Protein AF-A0A5Y5LZC9-F1 (afdb_monomer)

Secondary structure (DSSP, 8-state):
---------HHHHHTTTHHHHGGGGG-SSHHHHHHHHHHHTT-S-----S---S--TTS-SS-TT-TT-TTTTTTTS--EEEEPTTSSSEEEE-HHHHHHHHHHHHHHHH-

Solvent-accessible surface area (backbone atoms only — not comparable to full-atom values): 7022 Å² total; per-residue (Å²): 139,86,80,94,69,94,72,90,59,68,65,51,56,72,74,47,42,47,84,82,49,53,73,55,82,78,43,96,43,72,65,47,31,52,49,50,52,41,41,75,69,65,56,86,79,82,85,88,74,91,79,70,59,44,40,46,98,87,51,31,53,45,58,83,84,39,94,76,43,20,50,65,56,48,80,76,55,70,77,40,82,42,70,31,90,91,67,80,48,77,36,41,27,33,70,68,37,51,52,51,50,52,52,47,54,54,47,64,74,74,99

Mean predicted aligned error: 6.07 Å

Structure (mmCIF, N/CA/C/O backbone):
data_AF-A0A5Y5LZC9-F1
#
_entry.id   AF-A0A5Y5LZC9-F1
#
loop_
_atom_site.group_PDB
_atom_site.id
_atom_site.type_symbol
_atom_site.label_atom_id
_atom_site.label_alt_id
_atom_site.label_comp_id
_atom_site.label_asym_id
_atom_site.label_entity_id
_atom_site.label_seq_id
_atom_site.pdbx_PDB_ins_code
_atom_site.Cartn_x
_atom_site.Cartn_y
_atom_site.Cartn_z
_atom_site.occupancy
_atom_site.B_iso_or_equiv
_atom_site.auth_seq_id
_atom_site.auth_comp_id
_atom_site.auth_asym_id
_atom_site.auth_atom_id
_atom_site.pdbx_PDB_model_num
ATOM 1 N N . LYS A 1 1 ? 2.024 27.133 -6.210 1.00 41.50 1 LYS A N 1
ATOM 2 C CA . LYS A 1 1 ? 2.087 25.761 -5.647 1.00 41.50 1 LYS A CA 1
ATOM 3 C C . LYS A 1 1 ? 1.143 25.723 -4.452 1.00 41.50 1 LYS A C 1
ATOM 5 O O . LYS A 1 1 ? 1.360 26.502 -3.535 1.00 41.50 1 LYS A O 1
ATOM 10 N N . TYR A 1 2 ? 0.089 24.912 -4.493 1.00 60.69 2 TYR A N 1
ATOM 11 C CA . TYR A 1 2 ? -0.819 24.710 -3.359 1.00 60.69 2 TYR A CA 1
ATOM 12 C C . TYR A 1 2 ? -0.505 23.354 -2.725 1.00 60.69 2 TYR A C 1
ATOM 14 O O . TYR A 1 2 ? -0.238 22.400 -3.452 1.00 60.69 2 TYR A O 1
ATOM 22 N N . LEU A 1 3 ? -0.499 23.286 -1.395 1.00 52.50 3 LEU A N 1
ATOM 23 C CA . LEU A 1 3 ? -0.326 22.048 -0.639 1.00 52.50 3 LEU A CA 1
ATOM 24 C C . LEU A 1 3 ? -1.651 21.742 0.058 1.00 52.50 3 LEU A C 1
ATOM 26 O O . LEU A 1 3 ? -2.116 22.535 0.877 1.00 52.50 3 LEU A O 1
ATOM 30 N N . ILE A 1 4 ? -2.273 20.617 -0.287 1.00 62.81 4 ILE A N 1
ATOM 31 C CA . ILE A 1 4 ? -3.458 20.135 0.421 1.00 62.81 4 ILE A CA 1
ATOM 32 C C . ILE A 1 4 ? -2.963 19.508 1.719 1.00 62.81 4 ILE A C 1
ATOM 34 O O . ILE A 1 4 ? -2.237 18.519 1.699 1.00 62.81 4 ILE A O 1
ATOM 38 N N . MET A 1 5 ? -3.340 20.106 2.844 1.00 54.44 5 MET A N 1
ATOM 39 C CA . MET A 1 5 ? -3.054 19.566 4.166 1.00 54.44 5 MET A CA 1
ATOM 40 C C . MET A 1 5 ? -4.348 19.088 4.825 1.00 54.44 5 MET A C 1
ATOM 42 O O . MET A 1 5 ? -5.372 19.772 4.713 1.00 54.44 5 MET A O 1
ATOM 46 N N . PRO A 1 6 ? -4.325 17.952 5.544 1.00 62.50 6 PRO A N 1
ATOM 47 C CA . PRO A 1 6 ? -5.466 17.528 6.339 1.00 62.50 6 PRO A CA 1
ATOM 48 C C . PRO A 1 6 ? -5.807 18.608 7.374 1.00 62.50 6 PRO A C 1
ATOM 50 O O . PRO A 1 6 ? -4.985 18.992 8.205 1.00 62.50 6 PRO A O 1
ATOM 53 N N . ARG A 1 7 ? -7.037 19.128 7.301 1.00 70.06 7 ARG A N 1
ATOM 54 C CA . ARG A 1 7 ? -7.554 20.132 8.233 1.00 70.06 7 ARG A CA 1
ATOM 55 C C . ARG A 1 7 ? -8.235 19.432 9.398 1.00 70.06 7 ARG A C 1
ATOM 57 O O . ARG A 1 7 ? -9.169 18.660 9.200 1.00 70.06 7 ARG A O 1
ATOM 64 N N . TYR A 1 8 ? -7.825 19.766 10.616 1.00 67.69 8 TYR A N 1
ATOM 65 C CA . TYR A 1 8 ? -8.528 19.332 11.818 1.00 67.69 8 TYR A CA 1
ATOM 66 C C . TYR A 1 8 ? -9.910 20.006 11.861 1.00 67.69 8 TYR A C 1
ATOM 68 O O . TYR A 1 8 ? -10.013 21.228 11.989 1.00 67.69 8 TYR A O 1
ATOM 76 N N . LEU A 1 9 ? -10.979 19.230 11.675 1.00 74.12 9 LEU A N 1
ATOM 77 C CA . LEU A 1 9 ? -12.356 19.728 11.722 1.00 74.12 9 LEU A CA 1
ATOM 78 C C . LEU A 1 9 ? -12.917 19.571 13.141 1.00 74.12 9 LEU A C 1
ATOM 80 O O . LEU A 1 9 ? -12.672 18.567 13.804 1.00 74.12 9 LEU A O 1
ATOM 84 N N . TYR A 1 10 ? -13.716 20.538 13.600 1.00 78.50 10 TYR A N 1
ATOM 85 C CA . TYR A 1 10 ? -14.362 20.472 14.920 1.00 78.50 10 TYR A CA 1
ATOM 86 C C . TYR A 1 10 ? -15.437 19.381 15.011 1.00 78.50 10 TYR A C 1
ATOM 88 O O . TYR A 1 10 ? -15.692 18.850 16.089 1.00 78.50 10 TYR A O 1
ATOM 96 N N . PHE A 1 11 ? -16.048 19.015 13.882 1.00 79.19 11 PHE A N 1
ATOM 97 C CA . PHE A 1 11 ? -17.139 18.045 13.841 1.00 79.19 11 PHE A CA 1
ATOM 98 C C . PHE A 1 11 ? -16.730 16.643 14.349 1.00 79.19 11 PHE A C 1
ATOM 100 O O . PHE A 1 11 ? -17.377 16.166 15.279 1.00 79.19 11 PHE A O 1
ATOM 107 N N . PRO A 1 12 ? -15.630 16.011 13.880 1.00 74.44 12 PRO A N 1
ATOM 108 C CA . PRO A 1 12 ? -15.127 14.754 14.450 1.00 74.44 12 PRO A CA 1
ATOM 109 C C . PRO A 1 12 ? -14.858 14.786 15.962 1.00 74.44 12 PRO A C 1
ATOM 111 O O . PRO A 1 12 ? -15.115 13.799 16.655 1.00 74.44 12 PRO A O 1
ATOM 114 N N . ILE A 1 13 ? -14.392 15.926 16.486 1.00 75.38 13 ILE A N 1
ATOM 115 C CA . ILE A 1 13 ? -14.174 16.126 17.927 1.00 75.38 13 ILE A CA 1
ATOM 116 C C . ILE A 1 13 ? -15.508 16.083 18.671 1.00 75.38 13 ILE A C 1
ATOM 118 O O . ILE A 1 13 ? -15.635 15.384 19.676 1.00 75.38 13 ILE A O 1
ATOM 122 N N . TYR A 1 14 ? -16.501 16.810 18.156 1.00 80.19 14 TYR A N 1
ATOM 123 C CA . TYR A 1 14 ? -17.828 16.926 18.751 1.00 80.19 14 TYR A CA 1
ATOM 124 C C . TYR A 1 14 ? -18.526 15.565 18.874 1.00 80.19 14 TYR A C 1
ATOM 126 O O . TYR A 1 14 ? -19.004 15.216 19.952 1.00 80.19 14 TYR A O 1
ATOM 134 N N . ILE A 1 15 ? -18.494 14.746 17.817 1.00 82.12 15 ILE A N 1
ATOM 135 C CA . ILE A 1 15 ? -19.049 13.381 17.853 1.00 82.12 15 ILE A CA 1
ATOM 136 C C . ILE A 1 15 ? -18.100 12.347 18.481 1.00 82.12 15 ILE A C 1
ATOM 138 O O . ILE A 1 15 ? -18.361 11.147 18.429 1.00 82.12 15 ILE A O 1
ATOM 142 N N . LYS A 1 16 ? -17.005 12.799 19.109 1.00 76.88 16 LYS A N 1
ATOM 143 C CA . LYS A 1 16 ? -16.010 11.974 19.814 1.00 76.88 16 LYS A CA 1
ATOM 144 C C . LYS A 1 16 ? -15.377 10.878 18.948 1.00 76.88 16 LYS A C 1
ATOM 146 O O . LYS A 1 16 ? -14.853 9.904 19.493 1.00 76.88 16 LYS A O 1
ATOM 151 N N . LEU A 1 17 ? -15.347 11.052 17.622 1.00 73.88 17 LEU A N 1
ATOM 152 C CA . LEU A 1 17 ? -14.675 10.123 16.705 1.00 73.88 17 LEU A CA 1
ATOM 153 C C . LEU A 1 17 ? -13.192 9.998 17.046 1.00 73.88 17 LEU A C 1
ATOM 155 O O . LEU A 1 17 ? -12.640 8.908 16.952 1.00 73.88 17 LEU A O 1
ATOM 159 N N . ASN A 1 18 ? -12.565 11.073 17.530 1.00 69.75 18 ASN A N 1
ATOM 160 C CA . ASN A 1 18 ? -11.161 11.081 17.938 1.00 69.75 18 ASN A CA 1
ATOM 161 C C . ASN A 1 18 ? -10.841 9.946 18.921 1.00 69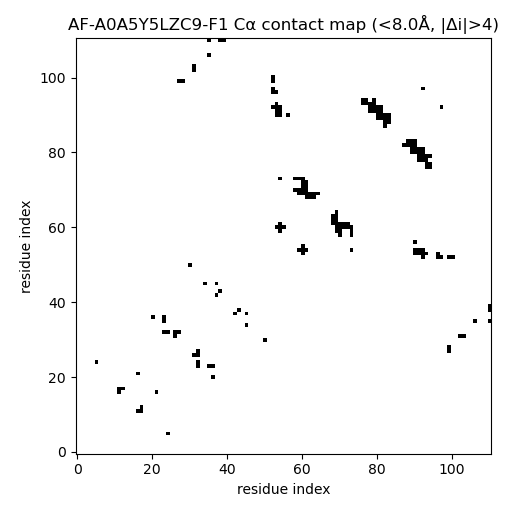.75 18 ASN A C 1
ATOM 163 O O . ASN A 1 18 ? -9.798 9.324 18.807 1.00 69.75 18 ASN A O 1
ATOM 167 N N . LYS A 1 19 ? -11.744 9.607 19.852 1.00 71.06 19 LYS A N 1
ATOM 168 C CA . LYS A 1 19 ? -11.493 8.528 20.822 1.00 71.06 19 LYS A CA 1
ATOM 169 C C . LYS A 1 19 ? -11.157 7.191 20.142 1.00 71.06 19 LYS A C 1
ATOM 171 O O . LYS A 1 19 ? -10.381 6.418 20.690 1.00 71.06 19 LYS A O 1
ATOM 176 N N . TYR A 1 20 ? -11.731 6.939 18.967 1.00 68.31 20 TYR A N 1
ATOM 177 C CA . TYR A 1 20 ? -11.590 5.680 18.236 1.00 68.31 20 TYR A CA 1
ATOM 178 C C . TYR A 1 20 ? -10.710 5.809 16.985 1.00 68.31 20 TYR A C 1
ATOM 180 O O . TYR A 1 20 ? -10.072 4.845 16.586 1.00 68.31 20 TYR A O 1
ATOM 188 N N . PHE A 1 21 ? -10.634 7.004 16.394 1.00 70.94 21 PHE A N 1
ATOM 189 C CA . PHE A 1 21 ? -10.056 7.235 15.069 1.00 70.94 21 PHE A CA 1
ATOM 190 C C . PHE A 1 21 ? -8.904 8.236 15.048 1.00 70.94 21 PHE A C 1
ATOM 192 O O . PHE A 1 21 ? -8.429 8.577 13.967 1.00 70.94 21 PHE A O 1
ATOM 199 N N . TYR A 1 22 ? -8.432 8.700 16.212 1.00 68.25 22 TYR A N 1
ATOM 200 C CA . TYR A 1 22 ? -7.313 9.644 16.295 1.00 68.25 22 TYR A CA 1
ATOM 201 C C . TYR A 1 22 ? -6.130 9.151 15.455 1.00 68.25 22 TYR A C 1
ATOM 203 O O . TYR A 1 22 ? -5.654 9.880 14.616 1.00 68.25 22 TYR A O 1
ATOM 211 N N . PHE A 1 23 ? -5.735 7.883 15.495 1.00 66.12 23 PHE A N 1
ATOM 212 C CA . PHE A 1 23 ? -4.558 7.443 14.732 1.00 66.12 23 PHE A CA 1
ATOM 213 C C . PHE A 1 23 ? -4.702 7.441 13.191 1.00 66.12 23 PHE A C 1
ATOM 215 O O . PHE A 1 23 ? -3.683 7.309 12.515 1.00 66.12 23 PHE A O 1
ATOM 222 N N . LEU A 1 24 ? -5.900 7.642 12.614 1.00 68.44 24 LEU A N 1
ATOM 223 C CA . LEU A 1 24 ? -6.072 7.685 11.150 1.00 68.44 24 LEU A CA 1
ATOM 224 C C . LEU A 1 24 ? -5.331 8.857 10.481 1.00 68.44 24 LEU A C 1
ATOM 226 O O . LEU A 1 24 ? -5.016 8.761 9.301 1.00 68.44 24 LEU A O 1
ATOM 230 N N . TYR A 1 25 ? -5.011 9.946 11.196 1.00 67.62 25 TYR A N 1
ATOM 231 C CA . TYR A 1 25 ? -4.284 11.075 10.588 1.00 67.62 25 TYR A CA 1
ATOM 232 C C . TYR A 1 25 ? -2.777 10.819 10.400 1.00 67.62 25 TYR A C 1
ATOM 234 O O . TYR A 1 25 ? -2.116 11.606 9.730 1.00 67.62 25 TYR A O 1
ATOM 242 N N . ASN A 1 26 ? -2.228 9.744 10.980 1.00 74.75 26 ASN A N 1
ATOM 243 C CA . ASN A 1 26 ? -0.791 9.432 10.957 1.00 74.75 26 ASN A CA 1
ATOM 244 C C . ASN A 1 26 ? -0.408 8.355 9.935 1.00 74.75 26 ASN A C 1
ATOM 246 O O . ASN A 1 26 ? 0.703 7.827 9.972 1.00 74.75 26 ASN A O 1
ATOM 250 N N . THR A 1 27 ? -1.317 7.987 9.038 1.00 84.56 27 THR A N 1
ATOM 251 C CA . THR A 1 27 ? -1.035 6.974 8.023 1.00 84.56 27 THR A CA 1
ATOM 252 C C . THR A 1 27 ? -0.447 7.611 6.762 1.00 84.56 27 THR A C 1
ATOM 254 O O . THR A 1 27 ? -0.993 8.604 6.282 1.00 84.56 27 THR A O 1
ATOM 257 N N . PRO A 1 28 ? 0.623 7.044 6.179 1.00 89.00 28 PRO A N 1
ATOM 258 C CA . PRO A 1 28 ? 1.377 7.678 5.092 1.00 89.00 28 PRO A CA 1
ATOM 259 C C . PRO A 1 28 ? 0.668 7.626 3.729 1.00 89.00 28 PRO A C 1
ATOM 261 O O . PRO A 1 28 ? 1.060 8.335 2.809 1.00 89.00 28 PRO A O 1
ATOM 264 N N . SER A 1 29 ? -0.372 6.798 3.576 1.00 90.06 29 SER A N 1
ATOM 265 C CA . SER A 1 29 ? -1.209 6.769 2.373 1.00 90.06 29 SER A CA 1
ATOM 266 C C . SER A 1 29 ? -2.643 6.348 2.698 1.00 90.06 29 SER A C 1
ATOM 268 O O . SER A 1 29 ? -2.923 5.815 3.777 1.00 90.06 29 SER A O 1
ATOM 270 N N . VAL A 1 30 ? -3.549 6.544 1.736 1.00 89.44 30 VAL A N 1
ATOM 271 C CA . VAL A 1 30 ? -4.965 6.158 1.855 1.00 89.44 30 VAL A CA 1
ATOM 272 C C . VAL A 1 30 ? -5.119 4.657 2.119 1.00 89.44 30 VAL A C 1
ATOM 274 O O . VAL A 1 30 ? -5.963 4.268 2.917 1.00 89.44 30 VAL A O 1
ATOM 277 N N . ALA A 1 31 ? -4.266 3.811 1.538 1.00 93.12 31 ALA A N 1
ATOM 278 C CA . ALA A 1 31 ? -4.329 2.365 1.742 1.00 93.12 31 ALA A CA 1
ATOM 279 C C . ALA A 1 31 ? -4.037 1.947 3.190 1.00 93.12 31 ALA A C 1
ATOM 281 O O . ALA A 1 31 ? -4.741 1.110 3.752 1.00 93.12 31 ALA A O 1
ATOM 282 N N . HIS A 1 32 ? -3.044 2.578 3.821 1.00 93.25 32 HIS A N 1
ATOM 283 C CA . HIS A 1 32 ? -2.738 2.363 5.236 1.00 93.25 32 HIS A CA 1
ATOM 284 C C . HIS A 1 32 ? -3.895 2.805 6.131 1.00 93.25 32 HIS A C 1
ATOM 286 O O . HIS A 1 32 ? -4.246 2.099 7.075 1.00 93.25 32 HIS A O 1
ATOM 292 N N . MET A 1 33 ? -4.512 3.949 5.816 1.00 91.38 33 MET A N 1
ATOM 293 C CA . MET A 1 33 ? -5.701 4.435 6.516 1.00 91.38 33 MET A CA 1
ATOM 294 C C . MET A 1 33 ? -6.853 3.430 6.410 1.00 91.38 33 MET A C 1
ATOM 296 O O . MET A 1 33 ? -7.465 3.088 7.421 1.00 91.38 33 MET A O 1
ATOM 300 N N . SER A 1 34 ? -7.121 2.919 5.205 1.00 92.12 34 SER A N 1
ATOM 301 C CA . SER A 1 34 ? -8.167 1.925 4.946 1.00 92.12 34 SER A CA 1
ATOM 302 C C . SER A 1 34 ? -7.913 0.605 5.673 1.00 92.12 34 SER A C 1
ATOM 304 O O . SER A 1 34 ? -8.838 0.059 6.281 1.00 92.12 34 SER A O 1
ATOM 306 N N . TYR A 1 35 ? -6.673 0.106 5.661 1.00 93.19 35 TYR A N 1
ATOM 307 C CA . TYR A 1 35 ? -6.302 -1.090 6.416 1.00 93.19 35 TYR A CA 1
ATOM 308 C C . TYR A 1 35 ? -6.505 -0.867 7.920 1.00 93.19 35 TYR A C 1
ATOM 310 O O . TYR A 1 35 ? -7.186 -1.655 8.575 1.00 93.19 35 TYR A O 1
ATOM 318 N N . PHE A 1 36 ? -5.992 0.241 8.459 1.00 90.75 36 PHE A N 1
ATOM 319 C CA . PHE A 1 36 ? -6.104 0.538 9.883 1.00 90.75 36 PHE A CA 1
ATOM 320 C C . PHE A 1 36 ? -7.555 0.665 10.341 1.00 90.75 36 PHE A C 1
ATOM 322 O O . PHE A 1 36 ? -7.934 0.108 11.368 1.00 90.75 36 PHE A O 1
ATOM 329 N N . LEU A 1 37 ? -8.387 1.349 9.553 1.00 90.25 37 LEU A N 1
ATOM 330 C CA . LEU A 1 37 ? -9.821 1.440 9.801 1.00 90.25 37 LEU A CA 1
ATOM 331 C C . LEU A 1 37 ? -10.475 0.052 9.811 1.00 90.25 37 LEU A C 1
ATOM 333 O O . LEU A 1 37 ? -11.261 -0.249 10.706 1.00 90.25 37 LEU A O 1
ATOM 337 N N . SER A 1 38 ? -10.121 -0.808 8.855 1.00 93.06 38 SER A N 1
ATOM 338 C CA . SER A 1 38 ? -10.659 -2.170 8.774 1.00 93.06 38 SER A CA 1
ATOM 339 C C . SER A 1 38 ? -10.280 -3.009 9.999 1.00 93.06 38 SER A C 1
ATOM 341 O O . SER A 1 38 ? -11.128 -3.713 10.553 1.00 93.06 38 SER A O 1
ATOM 343 N N . ALA A 1 39 ? -9.034 -2.884 10.463 1.00 90.81 39 ALA A N 1
ATOM 344 C CA . ALA A 1 39 ? -8.553 -3.550 11.667 1.00 90.81 39 ALA A CA 1
ATOM 345 C C . ALA A 1 39 ? -9.255 -3.027 12.936 1.00 90.81 39 ALA A C 1
ATOM 347 O O . ALA A 1 39 ? -9.728 -3.820 13.748 1.00 90.81 39 ALA A O 1
ATOM 348 N N . LEU A 1 40 ? -9.426 -1.705 13.076 1.00 87.62 40 LEU A N 1
ATOM 349 C CA . LEU A 1 40 ? -10.166 -1.094 14.193 1.00 87.62 40 LEU A CA 1
ATOM 350 C C . LEU A 1 40 ? -11.633 -1.541 14.260 1.00 87.62 40 LEU A C 1
ATOM 352 O O . LEU A 1 40 ? -12.198 -1.655 15.348 1.00 87.62 40 LEU A O 1
ATOM 356 N N . LEU A 1 41 ? -12.248 -1.808 13.107 1.00 89.94 41 LEU A N 1
ATOM 357 C CA . LEU A 1 41 ? -13.607 -2.347 13.008 1.00 89.94 41 LEU A CA 1
ATOM 358 C C . LEU A 1 41 ? -13.667 -3.874 13.211 1.00 89.94 41 LEU A C 1
ATOM 360 O O . LEU A 1 41 ? -14.736 -4.466 13.074 1.00 89.94 41 LEU A O 1
ATOM 364 N N . ASN A 1 42 ? -12.553 -4.515 13.587 1.00 91.81 42 ASN A N 1
ATOM 365 C CA . ASN A 1 42 ? -12.426 -5.951 13.855 1.00 91.81 42 ASN A CA 1
ATOM 366 C C . ASN A 1 42 ? -12.755 -6.865 12.660 1.00 91.81 42 ASN A C 1
ATOM 368 O O . ASN A 1 42 ? -13.131 -8.028 12.856 1.00 91.81 42 ASN A O 1
ATOM 372 N N . HIS A 1 43 ? -12.588 -6.389 11.423 1.00 95.31 43 HIS A N 1
ATOM 373 C CA . HIS A 1 43 ? -12.697 -7.261 10.255 1.00 95.31 43 HIS A CA 1
ATOM 374 C C . HIS A 1 43 ? -11.590 -8.323 10.283 1.00 95.31 43 HIS A C 1
ATOM 376 O O . HIS A 1 43 ? -10.411 -8.006 10.391 1.00 95.31 43 HIS A O 1
ATOM 382 N N . LYS A 1 44 ? -11.974 -9.601 10.187 1.00 92.56 44 LYS A N 1
ATOM 383 C CA . LYS A 1 44 ? -11.031 -10.734 10.232 1.00 92.56 44 LYS A CA 1
ATOM 384 C C . LYS A 1 44 ? -10.403 -11.060 8.885 1.00 92.56 44 LYS A C 1
ATOM 386 O O . LYS A 1 44 ? -9.279 -11.536 8.833 1.00 92.56 44 LYS A O 1
ATOM 391 N N . ASN A 1 45 ? -11.138 -10.796 7.811 1.00 95.06 45 ASN A N 1
ATOM 392 C CA . ASN A 1 45 ? -10.695 -11.037 6.449 1.00 95.06 45 ASN A CA 1
ATOM 393 C C . ASN A 1 45 ? -10.609 -9.688 5.746 1.00 95.06 45 ASN A C 1
ATOM 395 O O . ASN A 1 45 ? -11.627 -9.017 5.574 1.00 95.06 45 ASN A O 1
ATOM 399 N N . ILE A 1 46 ? -9.397 -9.292 5.372 1.00 95.31 46 ILE A N 1
ATOM 400 C CA . ILE A 1 46 ? -9.123 -8.039 4.672 1.00 95.31 46 ILE A CA 1
ATOM 401 C C . ILE A 1 46 ? -8.426 -8.404 3.365 1.00 95.31 46 ILE A C 1
ATOM 403 O O . ILE A 1 46 ? -7.406 -9.090 3.374 1.00 95.31 46 ILE A O 1
ATOM 407 N N . ILE A 1 47 ? -8.991 -7.962 2.244 1.00 94.69 47 ILE A N 1
ATOM 408 C CA . ILE A 1 47 ? -8.433 -8.184 0.909 1.00 94.69 47 ILE A CA 1
ATOM 409 C C . ILE A 1 47 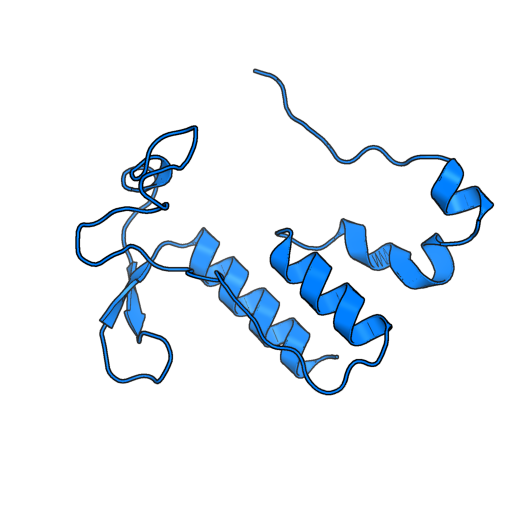? -7.894 -6.848 0.410 1.00 94.69 47 ILE A C 1
ATOM 411 O O . ILE A 1 47 ? -8.627 -5.863 0.347 1.00 94.69 47 ILE A O 1
ATOM 415 N N . LEU A 1 48 ? -6.608 -6.818 0.068 1.00 92.25 48 LEU A N 1
ATOM 416 C CA . LEU A 1 48 ? -5.945 -5.644 -0.489 1.00 92.25 48 LEU A CA 1
ATOM 417 C C . LEU A 1 48 ? -6.008 -5.712 -2.016 1.00 92.25 48 LEU A C 1
ATOM 419 O O . LEU A 1 48 ? -5.605 -6.711 -2.607 1.00 92.25 48 LEU A O 1
ATOM 423 N N . ILE A 1 49 ? -6.514 -4.653 -2.647 1.00 91.75 49 ILE A N 1
ATOM 424 C CA . ILE A 1 49 ? -6.656 -4.543 -4.105 1.00 91.75 49 ILE A CA 1
ATOM 425 C C . ILE A 1 49 ? -6.023 -3.224 -4.555 1.00 91.75 49 ILE A C 1
ATOM 427 O O . ILE A 1 49 ? -6.145 -2.210 -3.863 1.00 91.75 49 ILE A O 1
ATOM 431 N N . GLY A 1 50 ? -5.333 -3.248 -5.699 1.00 87.94 50 GLY A N 1
ATOM 432 C CA . GLY A 1 50 ? -4.725 -2.056 -6.301 1.00 87.94 50 GLY A CA 1
ATOM 433 C C . GLY A 1 50 ? -3.600 -1.446 -5.463 1.00 87.94 50 GLY A C 1
ATOM 434 O O . GLY A 1 50 ? -3.369 -0.244 -5.528 1.00 87.94 50 GLY A O 1
ATOM 435 N N . GLN A 1 51 ? -2.933 -2.253 -4.631 1.00 90.94 51 GLN A N 1
ATOM 436 C CA . GLN A 1 51 ? -1.716 -1.862 -3.911 1.00 90.94 51 GLN A CA 1
ATOM 437 C C . GLN A 1 51 ? -0.482 -2.285 -4.705 1.00 90.94 51 GLN A C 1
ATOM 439 O O . GLN A 1 51 ? 0.383 -3.014 -4.215 1.00 90.94 51 GLN A O 1
ATOM 444 N N . ASP A 1 52 ? -0.438 -1.832 -5.955 1.00 91.31 52 ASP A N 1
ATOM 445 C CA . ASP A 1 52 ? 0.663 -2.085 -6.873 1.00 91.31 52 ASP A CA 1
ATOM 446 C C . ASP A 1 52 ? 1.797 -1.111 -6.550 1.00 91.31 52 ASP A C 1
ATOM 448 O O . ASP A 1 52 ? 1.890 -0.003 -7.062 1.00 91.31 52 ASP A O 1
ATOM 452 N N . LEU A 1 53 ? 2.655 -1.527 -5.622 1.00 95.00 53 LEU A N 1
ATOM 453 C CA . LEU A 1 53 ? 3.825 -0.774 -5.161 1.00 95.00 53 LEU A CA 1
ATOM 454 C C . LEU A 1 53 ? 5.047 -1.035 -6.061 1.00 95.00 53 LEU A C 1
ATOM 456 O O . LEU A 1 53 ? 6.174 -1.199 -5.584 1.00 95.00 53 LEU A O 1
ATOM 460 N N . ALA A 1 54 ? 4.807 -1.159 -7.365 1.00 96.00 54 ALA A N 1
ATOM 461 C CA . ALA A 1 54 ? 5.795 -1.495 -8.379 1.00 96.00 54 ALA A CA 1
ATOM 462 C C . ALA A 1 54 ? 5.345 -1.009 -9.763 1.00 96.00 54 ALA A C 1
ATOM 464 O O . ALA A 1 54 ? 4.154 -0.924 -10.051 1.00 96.00 54 ALA A O 1
ATOM 465 N N . TYR A 1 55 ? 6.311 -0.743 -10.639 1.00 95.69 55 TYR A N 1
ATOM 466 C CA . TYR A 1 55 ? 6.044 -0.366 -12.022 1.00 95.69 55 TYR A CA 1
ATOM 467 C C . TYR A 1 55 ? 5.532 -1.564 -12.828 1.00 95.69 55 TYR A C 1
ATOM 469 O O . TYR A 1 55 ? 5.952 -2.709 -12.626 1.00 95.69 55 TYR A O 1
ATOM 477 N N . ALA A 1 56 ? 4.689 -1.283 -13.818 1.00 94.62 56 ALA A N 1
ATOM 478 C CA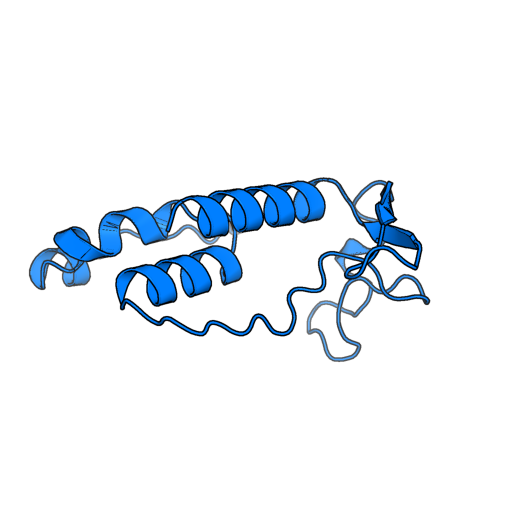 . ALA A 1 56 ? 4.287 -2.259 -14.819 1.00 94.62 56 ALA A CA 1
ATOM 479 C C . ALA A 1 56 ? 5.480 -2.693 -15.695 1.00 94.62 56 ALA A C 1
ATOM 481 O O . ALA A 1 56 ? 6.507 -2.016 -15.778 1.00 94.62 56 ALA A O 1
ATOM 482 N N . LYS A 1 57 ? 5.336 -3.813 -16.419 1.00 92.50 57 LYS A N 1
ATOM 483 C CA . LYS A 1 57 ? 6.399 -4.359 -17.294 1.00 92.50 57 LYS A CA 1
ATOM 484 C C . LYS A 1 57 ? 6.855 -3.378 -18.382 1.00 92.50 57 LYS A C 1
ATOM 486 O O . LYS A 1 57 ? 8.010 -3.417 -18.792 1.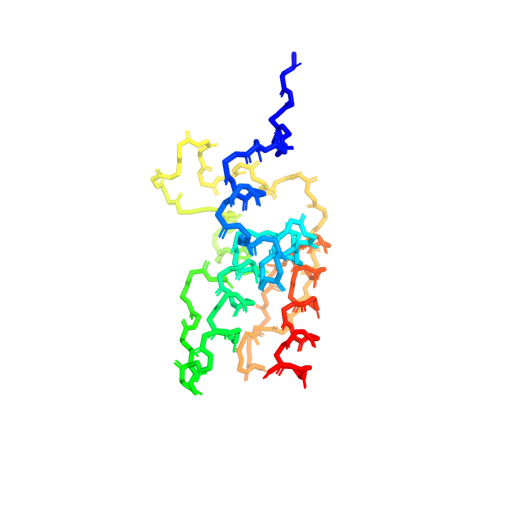00 92.50 57 LYS A O 1
ATOM 491 N N . ASN A 1 58 ? 5.963 -2.497 -18.830 1.00 93.06 58 ASN A N 1
ATOM 492 C 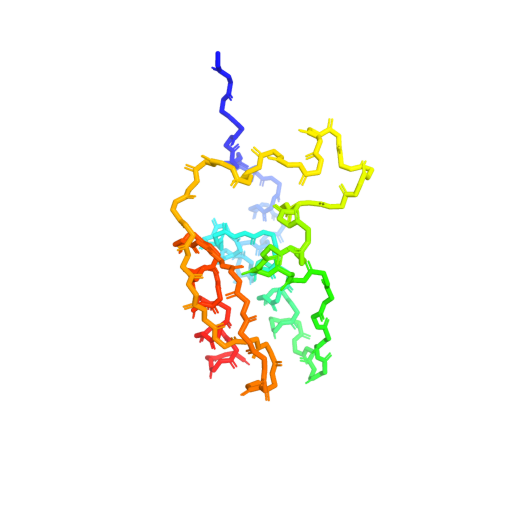CA . ASN A 1 58 ? 6.256 -1.432 -19.792 1.00 93.06 58 ASN A CA 1
ATOM 493 C C . ASN A 1 58 ? 6.865 -0.167 -19.147 1.00 93.06 58 ASN A C 1
ATOM 495 O O . ASN A 1 58 ? 7.172 0.783 -19.860 1.00 93.06 58 ASN A O 1
ATOM 499 N N . GLY A 1 59 ? 7.045 -0.143 -17.822 1.00 93.50 59 GLY A N 1
ATOM 500 C CA . GLY A 1 59 ? 7.585 0.989 -17.068 1.00 93.50 59 GLY A CA 1
ATOM 501 C C . GLY A 1 59 ? 6.549 2.015 -16.597 1.00 93.50 59 GLY A C 1
ATOM 502 O O . GLY A 1 59 ? 6.935 3.012 -15.981 1.00 93.50 59 GLY A O 1
ATOM 503 N N . ASN A 1 60 ? 5.254 1.798 -16.848 1.00 95.38 60 ASN A N 1
ATOM 504 C CA . ASN A 1 60 ? 4.203 2.678 -16.332 1.00 95.38 60 ASN A CA 1
ATOM 505 C C . ASN A 1 60 ? 4.150 2.609 -14.798 1.00 95.38 60 ASN A C 1
ATOM 507 O O . ASN A 1 60 ? 4.319 1.545 -14.203 1.00 95.38 60 ASN A O 1
ATOM 511 N N . SER A 1 61 ? 3.923 3.761 -14.171 1.00 94.06 61 SER A N 1
ATOM 512 C CA . SER A 1 61 ? 3.723 3.897 -12.720 1.00 94.06 61 SER A CA 1
ATOM 513 C C . SER A 1 61 ? 2.249 3.877 -12.332 1.00 94.06 61 SER A C 1
ATOM 515 O O . SER A 1 61 ? 1.926 3.571 -11.193 1.00 94.06 61 SER A O 1
ATOM 517 N N . HIS A 1 62 ? 1.362 4.208 -13.269 1.00 93.44 62 HIS A N 1
ATOM 518 C CA . HIS A 1 62 ? -0.072 4.346 -13.051 1.00 93.44 62 HIS A CA 1
ATOM 519 C C . HIS A 1 62 ? -0.866 3.671 -14.183 1.00 93.44 62 HIS A C 1
ATOM 521 O O . HIS A 1 62 ? -0.302 3.420 -15.254 1.00 93.44 62 HIS A O 1
ATOM 527 N N . PRO A 1 63 ? -2.169 3.400 -13.976 1.00 91.44 63 PRO A N 1
ATOM 528 C CA . PRO A 1 63 ? -3.078 2.965 -15.035 1.00 91.44 63 PRO A CA 1
ATOM 529 C C . PRO A 1 63 ? -3.140 3.942 -16.218 1.00 91.44 63 PRO A C 1
ATOM 531 O O . PRO A 1 63 ? -2.889 5.141 -16.069 1.00 91.44 63 PRO A O 1
ATOM 534 N N . ASP A 1 64 ? -3.518 3.426 -17.389 1.00 92.38 64 ASP A N 1
ATOM 535 C CA . ASP A 1 64 ? -3.547 4.188 -18.645 1.00 92.38 64 ASP A CA 1
ATOM 536 C C . ASP A 1 64 ? -4.526 5.375 -18.620 1.00 92.38 64 ASP A C 1
ATOM 538 O O . ASP A 1 64 ? -4.302 6.381 -19.292 1.00 92.38 64 ASP A O 1
ATOM 542 N N . ASP A 1 65 ? -5.585 5.284 -17.815 1.00 93.50 65 ASP A N 1
ATOM 543 C CA . ASP A 1 65 ? -6.622 6.302 -17.637 1.00 93.50 65 ASP A CA 1
ATOM 544 C C . ASP A 1 65 ? -6.353 7.263 -16.463 1.00 93.50 65 ASP A C 1
ATOM 546 O O . ASP A 1 65 ? -7.213 8.071 -16.100 1.00 93.50 65 ASP A O 1
ATOM 550 N N . TYR A 1 66 ? -5.156 7.224 -15.868 1.00 91.81 66 TYR A N 1
ATOM 551 C CA . TYR A 1 66 ? -4.808 8.139 -14.787 1.00 91.81 66 TYR A CA 1
ATOM 552 C C . TYR A 1 66 ? -4.754 9.595 -15.270 1.00 91.81 66 TYR A C 1
ATOM 554 O O . TYR A 1 66 ? -4.063 9.928 -16.233 1.00 91.81 66 TYR A O 1
ATOM 562 N N . GLN A 1 67 ? -5.421 10.495 -14.535 1.00 93.56 67 GLN A N 1
ATOM 563 C CA . GLN A 1 67 ? -5.572 11.911 -14.903 1.00 93.56 67 GLN A CA 1
ATOM 564 C C . GLN A 1 67 ? -4.242 12.635 -15.184 1.00 93.56 67 GLN A C 1
ATOM 566 O O . GLN A 1 67 ? -4.208 13.557 -15.994 1.00 93.56 67 GLN A O 1
ATOM 571 N N . ASN A 1 68 ? -3.155 12.226 -14.514 1.00 91.25 68 ASN A N 1
ATOM 572 C CA . ASN A 1 68 ? -1.837 12.852 -14.636 1.00 91.25 68 ASN A CA 1
ATOM 573 C C . ASN A 1 68 ? -0.885 12.060 -15.551 1.00 91.25 68 ASN A C 1
ATOM 575 O O . ASN A 1 68 ? 0.313 12.335 -15.525 1.00 91.25 68 ASN A O 1
ATOM 579 N N . SER A 1 69 ? -1.410 11.128 -16.360 1.00 92.75 69 SER A N 1
ATOM 580 C CA . SER A 1 69 ? -0.725 10.164 -17.244 1.00 92.75 69 SER A CA 1
ATOM 581 C C . SER A 1 69 ? -0.122 8.927 -16.566 1.00 92.75 69 SER A C 1
ATOM 583 O O . SER A 1 69 ? 0.378 8.978 -15.445 1.00 92.75 69 SER A O 1
ATOM 585 N N . ALA A 1 70 ? -0.104 7.806 -17.293 1.00 94.44 70 ALA A N 1
ATOM 586 C CA . ALA A 1 70 ? 0.393 6.509 -16.823 1.00 94.44 70 ALA A CA 1
ATOM 587 C C . ALA A 1 70 ? 1.872 6.506 -16.382 1.00 94.44 70 ALA A C 1
ATOM 589 O O . ALA A 1 70 ? 2.313 5.617 -15.651 1.00 94.44 70 ALA A O 1
ATOM 590 N N . ASN A 1 71 ? 2.659 7.489 -16.829 1.00 93.75 71 ASN A N 1
ATOM 591 C CA . ASN A 1 71 ? 4.085 7.611 -16.531 1.00 93.75 71 ASN A CA 1
ATOM 592 C C . ASN A 1 71 ? 4.416 8.734 -15.533 1.00 93.75 71 ASN A C 1
ATOM 594 O O . ASN A 1 71 ? 5.594 9.059 -15.381 1.00 93.75 71 ASN A O 1
ATOM 598 N N . TYR A 1 72 ? 3.412 9.286 -14.838 1.00 90.69 72 TYR A N 1
ATOM 599 C CA . TYR A 1 72 ? 3.546 10.449 -13.951 1.00 90.69 72 TYR A CA 1
ATOM 600 C C . TYR A 1 72 ? 4.741 10.371 -12.983 1.00 90.69 72 TYR A C 1
ATOM 602 O O . TYR A 1 72 ? 5.467 11.350 -12.825 1.00 90.69 72 TYR A O 1
ATOM 610 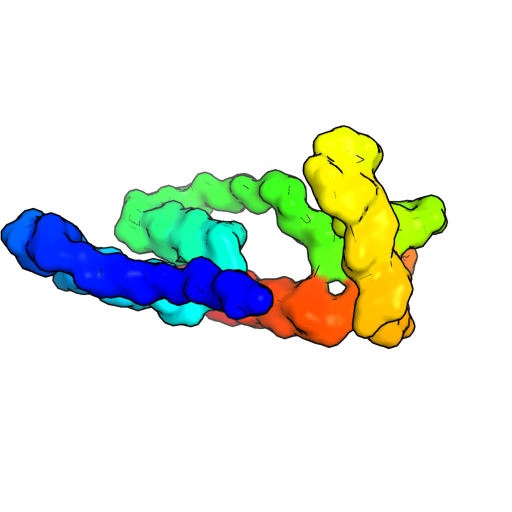N N . GLU A 1 73 ? 4.988 9.201 -12.385 1.00 87.88 73 GLU A N 1
ATOM 611 C CA . GLU A 1 73 ? 6.087 8.982 -11.427 1.00 87.88 73 GLU A CA 1
ATOM 612 C C . GLU A 1 73 ? 7.238 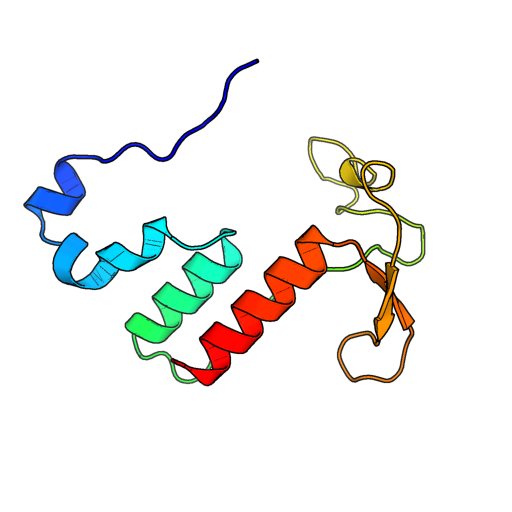8.147 -12.007 1.00 87.88 73 GLU A C 1
ATOM 614 O O . GLU A 1 73 ? 8.259 7.953 -11.351 1.00 87.88 73 GLU A O 1
ATOM 619 N N . SER A 1 74 ? 7.131 7.686 -13.258 1.00 90.06 74 SER A N 1
ATOM 620 C CA . SER A 1 74 ? 8.044 6.687 -13.838 1.00 90.06 74 SER A CA 1
ATOM 621 C C . SER A 1 74 ? 9.502 7.141 -13.940 1.00 90.06 74 SER A C 1
ATOM 623 O O . SER A 1 74 ? 10.393 6.297 -14.003 1.00 90.06 74 SER A O 1
ATOM 625 N N . GLN A 1 75 ? 9.746 8.453 -13.976 1.00 88.81 75 GLN A N 1
ATOM 626 C CA . GLN A 1 75 ? 11.082 9.060 -14.065 1.00 88.81 75 GLN A CA 1
ATOM 627 C C . GLN A 1 75 ? 11.436 9.894 -12.822 1.00 88.81 75 GLN A C 1
ATOM 629 O O . GLN A 1 75 ? 12.479 10.541 -12.795 1.00 88.81 75 GLN A O 1
ATOM 634 N N . MET A 1 76 ? 10.558 9.936 -11.814 1.00 90.38 76 MET A N 1
ATOM 635 C CA . MET A 1 76 ? 10.730 10.804 -10.646 1.00 90.38 76 MET A CA 1
ATOM 636 C C . MET A 1 76 ? 11.731 10.235 -9.635 1.00 90.38 76 MET A C 1
ATOM 638 O O . MET A 1 76 ? 12.419 10.999 -8.960 1.00 90.38 76 MET A O 1
ATOM 642 N N . TYR A 1 77 ? 11.816 8.908 -9.545 1.00 92.50 77 TYR A N 1
ATOM 643 C CA . TYR A 1 77 ? 12.629 8.196 -8.565 1.00 92.50 77 TYR A CA 1
ATOM 644 C C . TYR A 1 77 ? 13.556 7.183 -9.235 1.00 92.50 77 TYR A C 1
ATOM 646 O O . TYR A 1 77 ? 13.251 6.654 -10.306 1.00 92.50 77 TYR A O 1
ATOM 654 N N . GLU A 1 78 ? 14.663 6.860 -8.568 1.00 93.88 78 GLU A N 1
ATOM 655 C CA . GLU A 1 78 ? 15.525 5.756 -8.981 1.00 93.88 78 GLU A CA 1
ATOM 656 C C . GLU A 1 78 ? 14.783 4.416 -8.869 1.00 93.88 78 GLU A C 1
ATOM 658 O O . GLU A 1 78 ? 14.038 4.161 -7.917 1.00 93.88 78 GLU A O 1
ATOM 663 N N . HIS A 1 79 ? 14.969 3.556 -9.872 1.00 96.31 79 HIS A N 1
ATOM 664 C CA . HIS A 1 79 ? 14.326 2.247 -9.913 1.00 96.31 79 HIS A CA 1
ATOM 665 C C . HIS A 1 79 ? 15.121 1.244 -9.086 1.00 96.31 79 HIS A C 1
ATOM 667 O O . HIS A 1 79 ? 16.291 0.986 -9.351 1.00 96.31 79 HIS A O 1
ATOM 673 N N . ILE A 1 80 ? 14.441 0.610 -8.140 1.00 97.19 80 ILE A N 1
ATOM 674 C CA . ILE A 1 80 ? 14.984 -0.444 -7.290 1.00 97.19 80 ILE A CA 1
ATOM 675 C C . ILE A 1 80 ? 14.383 -1.773 -7.741 1.00 97.19 80 ILE A C 1
ATOM 677 O O . ILE A 1 80 ? 13.164 -1.896 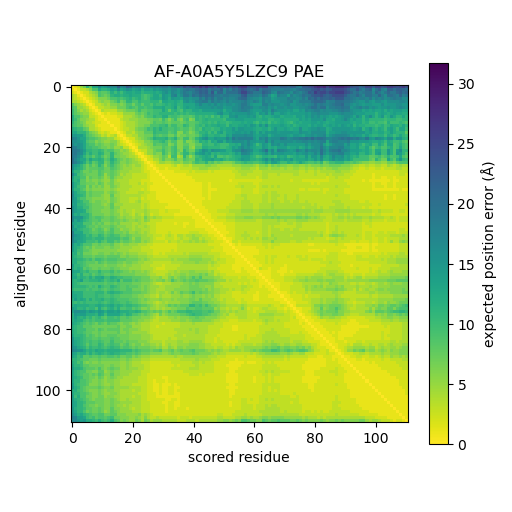-7.855 1.00 97.19 80 ILE A O 1
ATOM 681 N N . LEU A 1 81 ? 15.219 -2.780 -7.995 1.00 97.12 81 LEU A N 1
ATOM 682 C CA . LEU A 1 81 ? 14.751 -4.142 -8.258 1.00 97.12 81 LEU A CA 1
ATOM 683 C C . LEU A 1 81 ? 14.437 -4.854 -6.941 1.00 97.12 81 LEU A C 1
ATOM 685 O O . LEU A 1 81 ? 15.217 -4.815 -5.989 1.00 97.12 81 LEU A O 1
ATOM 689 N N . THR A 1 82 ? 13.283 -5.511 -6.880 1.00 95.75 82 THR A N 1
ATOM 690 C CA . THR A 1 82 ? 12.871 -6.300 -5.719 1.00 95.75 82 THR A CA 1
ATOM 691 C C . THR A 1 82 ? 12.025 -7.496 -6.134 1.00 95.75 82 THR A C 1
ATOM 693 O O . THR A 1 82 ? 11.570 -7.590 -7.274 1.00 95.75 82 THR A O 1
ATOM 696 N N . LYS A 1 83 ? 11.789 -8.419 -5.201 1.00 95.81 83 LYS A N 1
ATOM 697 C CA . LYS A 1 83 ? 10.915 -9.568 -5.447 1.00 95.81 83 LYS A CA 1
ATOM 698 C C . LYS A 1 83 ? 9.459 -9.122 -5.515 1.00 95.81 83 LYS A C 1
ATOM 700 O O . LYS A 1 83 ? 8.972 -8.426 -4.624 1.00 95.81 83 LYS A O 1
ATOM 705 N N . ALA A 1 84 ? 8.765 -9.585 -6.545 1.00 94.62 84 ALA A N 1
ATOM 706 C CA . ALA A 1 84 ? 7.329 -9.434 -6.689 1.00 94.62 84 ALA A CA 1
ATOM 707 C C . ALA A 1 84 ? 6.576 -10.147 -5.558 1.00 94.62 84 ALA A C 1
ATOM 709 O O . ALA A 1 84 ? 7.105 -11.049 -4.893 1.00 94.62 84 ALA A O 1
ATOM 710 N N . TYR A 1 85 ? 5.301 -9.794 -5.392 1.00 90.25 85 TYR A N 1
ATOM 711 C CA . TYR A 1 85 ? 4.387 -10.550 -4.541 1.00 90.25 85 TYR A CA 1
ATOM 712 C C . TYR A 1 85 ? 4.410 -12.047 -4.911 1.00 90.25 85 TYR A C 1
ATOM 714 O O . TYR A 1 85 ? 4.436 -12.419 -6.083 1.00 90.25 85 TYR A O 1
ATOM 722 N N . GLY A 1 86 ? 4.467 -12.921 -3.904 1.00 90.62 86 GLY A N 1
ATOM 723 C CA . GLY A 1 86 ? 4.641 -14.367 -4.094 1.00 90.62 86 GLY A CA 1
ATOM 724 C C . GLY A 1 86 ? 6.087 -14.827 -4.345 1.00 90.62 86 GLY A C 1
ATOM 725 O O . GLY A 1 86 ? 6.331 -16.031 -4.388 1.00 90.62 86 GLY A O 1
ATOM 726 N N . GLY A 1 87 ? 7.053 -13.909 -4.472 1.00 92.31 87 GLY A N 1
ATOM 727 C CA . GLY A 1 87 ? 8.492 -14.196 -4.409 1.00 92.31 87 GLY A CA 1
ATOM 728 C C . GLY A 1 87 ? 9.112 -14.882 -5.631 1.00 92.31 87 GLY A C 1
ATOM 729 O O . GLY A 1 87 ? 10.253 -15.334 -5.537 1.00 92.31 87 GLY A O 1
ATOM 730 N N . LYS A 1 88 ? 8.378 -14.986 -6.745 1.00 91.94 88 LYS A N 1
ATOM 731 C CA . LYS A 1 88 ? 8.800 -15.725 -7.952 1.00 91.94 88 LYS A CA 1
ATOM 732 C C . LYS A 1 88 ? 9.414 -14.856 -9.044 1.00 91.94 88 LYS A C 1
ATOM 734 O O . LYS A 1 88 ? 10.265 -15.333 -9.782 1.00 91.94 88 LYS A O 1
ATOM 739 N N . GLU A 1 89 ? 8.966 -13.614 -9.156 1.00 94.50 89 GLU A N 1
ATOM 740 C CA . GLU A 1 89 ? 9.398 -12.682 -10.199 1.00 94.50 89 GLU A CA 1
ATOM 741 C C . GLU A 1 89 ? 10.156 -11.506 -9.578 1.00 94.50 89 GLU A C 1
ATOM 743 O O . GLU A 1 89 ? 10.061 -11.262 -8.372 1.00 94.50 89 GLU A O 1
ATOM 748 N N . GLU A 1 90 ? 10.895 -10.768 -10.403 1.00 96.19 90 GLU A N 1
ATOM 749 C CA . GLU A 1 90 ? 11.483 -9.482 -10.033 1.00 96.19 90 GLU A CA 1
ATOM 750 C C . GLU A 1 90 ? 10.686 -8.342 -10.665 1.00 96.19 90 GLU A C 1
ATOM 752 O O . GLU A 1 90 ? 10.268 -8.415 -11.822 1.00 96.19 90 GLU A O 1
ATOM 757 N N . VAL A 1 91 ? 10.479 -7.280 -9.894 1.00 96.69 91 VAL A N 1
ATOM 758 C CA . VAL A 1 91 ? 9.771 -6.069 -10.312 1.00 96.69 91 VAL A CA 1
ATOM 759 C C . VAL A 1 91 ? 10.588 -4.842 -9.948 1.00 96.69 91 VAL A C 1
ATOM 761 O O . VAL A 1 91 ? 11.390 -4.859 -9.011 1.00 96.69 91 VAL A O 1
ATOM 764 N N . LYS A 1 92 ? 10.375 -3.759 -10.693 1.00 97.12 92 LYS A N 1
ATOM 765 C CA . LYS A 1 92 ? 10.954 -2.455 -10.375 1.00 97.12 92 LYS A CA 1
ATOM 766 C C . LYS A 1 92 ? 10.011 -1.698 -9.447 1.00 97.12 92 LYS A C 1
ATOM 768 O O . LYS A 1 92 ? 8.807 -1.675 -9.675 1.00 97.12 92 LYS A O 1
ATOM 773 N N . THR A 1 93 ? 10.559 -1.044 -8.439 1.00 97.00 93 THR A N 1
ATOM 774 C CA . THR A 1 93 ? 9.853 -0.179 -7.488 1.00 97.00 93 THR A CA 1
ATOM 775 C C . THR A 1 93 ? 10.708 1.060 -7.196 1.00 97.00 93 THR A C 1
ATOM 777 O O . THR A 1 93 ? 11.719 1.276 -7.865 1.00 97.00 93 THR A O 1
ATOM 780 N N . HIS A 1 94 ? 10.327 1.879 -6.222 1.00 96.25 94 HIS A N 1
ATOM 781 C CA . HIS A 1 94 ? 11.149 2.976 -5.717 1.00 96.25 94 HIS A CA 1
ATOM 782 C C . HIS A 1 94 ? 11.009 3.127 -4.196 1.00 96.25 94 HIS A C 1
ATOM 784 O O . HIS A 1 94 ? 10.197 2.462 -3.551 1.00 96.25 94 HIS A O 1
ATOM 790 N N . GLU A 1 95 ? 11.822 4.004 -3.607 1.00 95.56 95 GLU A N 1
ATOM 791 C CA . GLU A 1 95 ? 11.970 4.140 -2.153 1.00 95.56 95 GLU A CA 1
ATOM 792 C C . GLU A 1 95 ? 10.654 4.399 -1.397 1.00 95.56 95 GLU A C 1
ATOM 794 O O . GLU A 1 95 ? 10.404 3.770 -0.369 1.00 95.56 95 GLU A O 1
ATOM 799 N N . ALA A 1 96 ? 9.771 5.261 -1.914 1.00 94.81 96 ALA A N 1
ATOM 800 C CA . ALA A 1 96 ? 8.523 5.601 -1.231 1.00 94.81 96 ALA A CA 1
ATOM 801 C C . ALA A 1 96 ? 7.527 4.432 -1.249 1.00 94.81 96 ALA A C 1
ATOM 803 O O . ALA A 1 96 ? 6.852 4.180 -0.253 1.00 94.81 96 ALA A O 1
ATOM 804 N N . TRP A 1 97 ? 7.481 3.661 -2.338 1.00 95.94 97 TRP A N 1
ATOM 805 C CA . TRP A 1 97 ? 6.685 2.436 -2.408 1.00 95.94 97 TRP A CA 1
ATOM 806 C C . TRP A 1 97 ? 7.224 1.337 -1.489 1.00 95.94 97 TRP A C 1
ATOM 808 O O . TRP A 1 97 ? 6.434 0.652 -0.839 1.00 95.94 97 TRP A O 1
ATOM 818 N N . ILE A 1 98 ? 8.547 1.203 -1.348 1.00 96.38 98 ILE A N 1
ATOM 819 C CA . ILE A 1 98 ? 9.148 0.300 -0.352 1.00 96.38 98 ILE A CA 1
ATOM 820 C C . ILE A 1 98 ? 8.756 0.728 1.066 1.00 96.38 98 ILE A C 1
ATOM 822 O O . ILE A 1 98 ? 8.337 -0.114 1.861 1.00 96.38 98 ILE A O 1
ATOM 826 N N . PHE A 1 99 ? 8.841 2.023 1.369 1.00 95.88 99 PHE A N 1
ATOM 827 C CA . PHE A 1 99 ? 8.429 2.580 2.656 1.00 95.88 99 PHE A CA 1
ATOM 828 C C . PHE A 1 99 ? 6.946 2.305 2.949 1.00 95.88 99 PHE A C 1
ATOM 830 O O . PHE A 1 99 ? 6.607 1.830 4.033 1.00 95.88 99 PHE A O 1
ATOM 837 N N . PHE A 1 100 ? 6.063 2.516 1.968 1.00 95.88 100 PHE A N 1
ATOM 838 C CA . PHE A 1 100 ? 4.648 2.158 2.079 1.00 95.88 100 PHE A CA 1
ATOM 839 C C . PHE A 1 100 ? 4.463 0.662 2.340 1.00 95.88 100 PHE A C 1
ATOM 841 O O . PHE A 1 100 ? 3.755 0.283 3.266 1.00 95.88 100 PHE A O 1
ATOM 848 N N . LYS A 1 101 ? 5.155 -0.208 1.601 1.00 95.44 101 LYS A N 1
ATOM 849 C CA . LYS A 1 101 ? 5.083 -1.657 1.826 1.00 95.44 101 LYS A CA 1
ATOM 850 C C . LYS A 1 101 ? 5.451 -2.022 3.268 1.00 95.44 101 LYS A C 1
ATOM 852 O O . LYS A 1 101 ? 4.706 -2.738 3.928 1.00 95.44 101 LYS A O 1
ATOM 857 N N . GLN A 1 102 ? 6.570 -1.494 3.761 1.00 95.50 102 GLN A N 1
ATOM 858 C CA . GLN A 1 102 ? 7.091 -1.792 5.097 1.00 95.50 102 GLN A CA 1
ATOM 859 C C . GLN A 1 102 ? 6.154 -1.320 6.212 1.00 95.50 102 GLN A C 1
ATOM 861 O O . GLN A 1 102 ? 5.977 -2.025 7.206 1.00 95.50 102 GLN A O 1
ATOM 866 N N . ILE A 1 103 ? 5.528 -0.149 6.059 1.00 95.12 103 ILE A N 1
ATOM 867 C CA . ILE A 1 103 ? 4.544 0.328 7.036 1.00 95.12 103 ILE A CA 1
ATOM 868 C C . ILE A 1 103 ? 3.308 -0.564 7.018 1.00 95.12 103 ILE A C 1
ATOM 870 O O . ILE A 1 103 ? 2.839 -0.957 8.086 1.00 95.12 103 ILE A O 1
ATOM 874 N N . LEU A 1 104 ? 2.802 -0.925 5.838 1.00 94.75 104 LEU A N 1
ATOM 875 C CA . LEU A 1 104 ? 1.645 -1.807 5.731 1.00 94.75 104 LEU A CA 1
ATOM 876 C C . LEU A 1 104 ? 1.918 -3.180 6.367 1.00 94.75 104 LEU A C 1
ATOM 878 O O . LEU A 1 104 ? 1.100 -3.657 7.149 1.00 94.75 104 LEU A O 1
ATOM 882 N N . GLU A 1 105 ? 3.090 -3.770 6.117 1.00 94.31 105 GLU A N 1
ATOM 883 C CA . GLU A 1 105 ? 3.541 -5.018 6.753 1.00 94.31 105 GLU A CA 1
ATOM 884 C C . GLU A 1 105 ? 3.607 -4.889 8.283 1.00 94.31 105 GLU A C 1
ATOM 886 O O . GLU A 1 105 ? 3.077 -5.737 9.004 1.00 94.31 105 GLU A O 1
ATOM 891 N N . ALA A 1 106 ? 4.196 -3.805 8.797 1.00 94.88 106 ALA A N 1
ATOM 892 C CA . ALA A 1 106 ? 4.276 -3.557 10.236 1.00 94.88 106 ALA A CA 1
ATOM 893 C C . ALA A 1 106 ? 2.890 -3.390 10.881 1.00 94.88 106 ALA A C 1
ATOM 895 O O . ALA A 1 106 ? 2.667 -3.843 12.006 1.00 94.88 106 ALA A O 1
ATOM 896 N N . MET A 1 107 ? 1.948 -2.756 10.179 1.00 92.56 107 MET A N 1
ATOM 897 C CA . MET A 1 107 ? 0.570 -2.605 10.646 1.00 92.56 107 MET A CA 1
ATOM 898 C C . MET A 1 107 ? -0.164 -3.949 10.672 1.00 92.56 107 MET A C 1
ATOM 900 O O . MET A 1 107 ? -0.814 -4.226 11.674 1.00 92.56 107 MET A O 1
ATOM 904 N N . ILE A 1 108 ? 0.007 -4.787 9.642 1.00 93.56 108 ILE A N 1
ATOM 905 C CA . ILE A 1 108 ? -0.564 -6.145 9.568 1.00 93.56 108 ILE A CA 1
ATOM 906 C C . ILE A 1 108 ? -0.084 -7.042 10.709 1.00 93.56 108 ILE A C 1
ATOM 908 O O . ILE A 1 108 ? -0.843 -7.856 11.221 1.00 93.56 108 ILE A O 1
ATOM 912 N N . ILE A 1 109 ? 1.174 -6.904 11.123 1.00 94.38 109 ILE A N 1
ATOM 913 C CA . ILE A 1 109 ? 1.717 -7.678 12.248 1.00 94.38 109 ILE A CA 1
ATOM 914 C C . ILE A 1 109 ? 1.143 -7.195 13.587 1.00 94.38 109 ILE A C 1
ATOM 916 O O . ILE A 1 109 ? 1.002 -7.978 14.527 1.00 94.38 10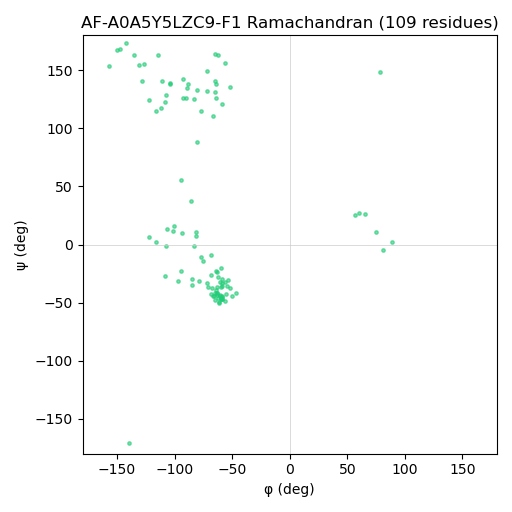9 ILE A O 1
ATOM 920 N N . LYS A 1 110 ? 0.862 -5.895 13.701 1.00 90.25 110 LYS A N 1
ATOM 921 C CA . LYS A 1 110 ? 0.481 -5.258 14.963 1.00 90.25 110 LYS A CA 1
ATOM 922 C C . LYS A 1 110 ? -1.015 -5.358 15.279 1.00 90.25 110 LYS A C 1
ATOM 924 O O . LYS A 1 110 ? -1.349 -5.403 16.465 1.00 90.25 110 LYS A O 1
ATOM 929 N N . TYR A 1 111 ? -1.882 -5.300 14.268 1.00 84.56 111 TYR A N 1
ATOM 930 C CA . TYR A 1 111 ? -3.338 -5.171 14.410 1.00 84.56 111 TYR A CA 1
ATOM 931 C C . TYR A 1 111 ? -4.082 -6.363 13.806 1.00 84.56 111 TYR A C 1
ATOM 933 O O . TYR A 1 111 ? -5.065 -6.798 14.447 1.00 84.56 111 TYR A O 1
#

pLDDT: mean 87.4, std 11.36, range [41.5, 97.19]

InterPro domains:
  IPR002826 6-hydroxymethylpterin diphosphokinase MptE-like [PF01973] (7-57)

Foldseek 3Di:
DDDDDDDDDVVCVVVVVCVQQVCLNVQPDPQSSVVLVCVSVVPPDDDDDPLPQFADPVQFPADCPDPCGRCNCSPVFDWDWDADPVRDDITTHGDVSVVNVVSSVVSVVVD

Nearest PDB structures (foldseek):
  2dqr-assembly1_B  TM=2.183E-01  e=2.304E+00  Bacillus subtilis
  7o9k-assembly1_C  TM=1.969E-01  e=4.930E+00  Homo sapiens

Radius of gyration: 16.78 Å; Cα contacts (8 Å, |Δi|>4): 93; chains: 1; bounding box: 35×42×41 Å

Organism: Campylobacter jejuni (NCBI:txid197)

Sequence (111 aa):
KYLIMPRYLYFPIYIKLNKYFYFLYNTPSVAHMSYFLSALLNHKNIILIGQDLAYAKNGNSHPDDYQNSANYESQMYEHILTKAYGGKEEVKTHEAWIFFKQILEAMIIKY